Protein AF-A0A417L506-F1 (afdb_monomer_lite)

Radius of gyration: 22.93 Å; chains: 1; bounding box: 49×18×61 Å

Foldseek 3Di:
DDPVVVVVVVVVVVVVVVVVVVVVVVVVVVVVVVVVVVLLVVLCVVCVVVVVNVLNVVCVPVVSVVVSCVVVVND

Secondary structure (DSSP, 8-state):
--HHHHHHHHHHHHHHHHHHHHHHHHHHHHHHHHHHHHHHHHHHHHHHHTT-HHHHTTTTSHHHHHHHHHHTT--

Sequence (75 aa):
MCKAMEEWAEELREEGKSAGMKEGMKKGELRGMQKAKESTLKLVAKMSENGDTEYIARLMEPEVYRRMMDKYGME

pLDDT: mean 93.92, std 5.29, range [60.72, 97.69]

Structure (mmCIF, N/CA/C/O backbone):
data_AF-A0A417L506-F1
#
_entry.id   AF-A0A417L506-F1
#
loop_
_atom_site.group_PDB
_atom_site.id
_atom_site.type_symbol
_atom_site.label_atom_id
_atom_site.label_alt_id
_atom_site.label_comp_id
_atom_site.label_asym_id
_atom_site.label_entity_id
_atom_site.label_seq_id
_atom_site.pdbx_PDB_ins_code
_atom_site.Cartn_x
_atom_site.Cartn_y
_atom_site.Cartn_z
_atom_site.occupancy
_atom_site.B_iso_or_equiv
_atom_site.auth_seq_id
_atom_site.auth_comp_id
_atom_site.auth_asym_id
_atom_site.auth_atom_id
_atom_site.pdbx_PDB_model_num
ATOM 1 N N . MET A 1 1 ? 34.665 4.695 -40.354 1.00 60.72 1 MET A N 1
ATOM 2 C CA . MET A 1 1 ? 33.965 3.539 -39.756 1.00 60.72 1 MET A CA 1
ATOM 3 C C . MET A 1 1 ? 33.012 2.998 -40.817 1.00 60.72 1 MET A C 1
ATOM 5 O O . MET A 1 1 ? 32.535 3.797 -41.612 1.00 60.72 1 MET A O 1
ATOM 9 N N . CYS A 1 2 ? 32.821 1.681 -40.952 1.00 85.56 2 CYS A N 1
ATOM 10 C CA . CYS A 1 2 ? 31.867 1.166 -41.946 1.00 85.56 2 CYS A CA 1
ATOM 11 C C . CYS A 1 2 ? 30.436 1.384 -41.438 1.00 85.56 2 CYS A C 1
ATOM 13 O O . CYS A 1 2 ? 30.201 1.170 -40.253 1.00 85.56 2 CYS A O 1
ATOM 15 N N . LYS A 1 3 ? 29.495 1.746 -42.322 1.00 86.12 3 LYS A N 1
ATOM 16 C CA . LYS A 1 3 ? 28.080 2.007 -41.976 1.00 86.12 3 LYS A CA 1
ATOM 17 C C . LYS A 1 3 ? 27.446 0.885 -41.150 1.00 86.12 3 LYS A C 1
ATOM 19 O O . LYS A 1 3 ? 26.829 1.152 -40.131 1.00 86.12 3 LYS A O 1
ATOM 24 N N . ALA A 1 4 ? 27.729 -0.366 -41.516 1.00 88.12 4 ALA A N 1
ATOM 25 C CA . ALA A 1 4 ? 27.267 -1.538 -40.775 1.00 88.12 4 ALA A CA 1
ATOM 26 C C . ALA A 1 4 ? 27.705 -1.528 -39.298 1.00 88.12 4 ALA A C 1
ATOM 28 O O . ALA A 1 4 ? 26.974 -1.975 -38.427 1.00 88.12 4 ALA A O 1
ATOM 29 N N . MET A 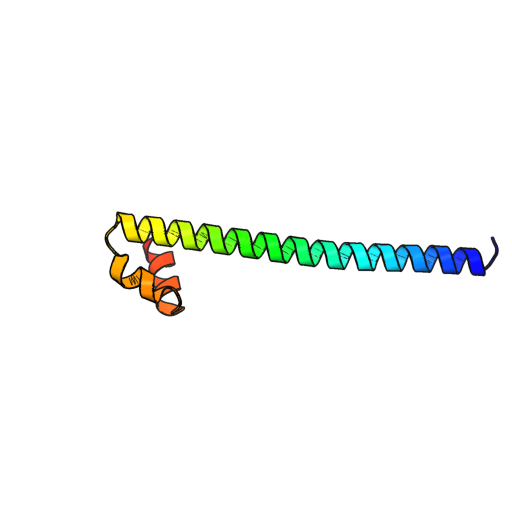1 5 ? 28.888 -0.990 -38.991 1.00 87.38 5 MET A N 1
ATOM 30 C CA . MET A 1 5 ? 29.393 -0.920 -37.618 1.00 87.38 5 MET A CA 1
ATOM 31 C C . MET A 1 5 ? 28.749 0.222 -36.818 1.00 87.38 5 MET A C 1
ATOM 33 O O . MET A 1 5 ? 28.656 0.133 -35.598 1.00 87.38 5 MET A O 1
ATOM 37 N N . GLU A 1 6 ? 28.310 1.290 -37.489 1.00 88.19 6 GLU A N 1
ATOM 38 C CA . GLU A 1 6 ? 27.574 2.399 -36.868 1.00 88.19 6 GLU A CA 1
ATOM 39 C C . GLU A 1 6 ? 26.129 1.989 -36.558 1.00 88.19 6 GLU A C 1
ATOM 41 O O . GLU A 1 6 ? 25.664 2.235 -35.447 1.00 88.19 6 GLU A O 1
ATOM 46 N N . GLU A 1 7 ? 25.477 1.284 -37.488 1.00 90.25 7 GLU A N 1
ATOM 47 C CA . GLU A 1 7 ? 24.132 0.714 -37.321 1.00 90.25 7 GLU A CA 1
ATOM 48 C C . GLU A 1 7 ? 24.090 -0.311 -36.181 1.00 90.25 7 GLU A C 1
ATOM 50 O O . GLU A 1 7 ? 23.257 -0.200 -35.288 1.00 90.25 7 GLU A O 1
ATOM 55 N N . TRP A 1 8 ? 25.052 -1.239 -36.126 1.00 92.62 8 TRP A N 1
ATOM 56 C CA . TRP A 1 8 ? 25.164 -2.200 -35.019 1.00 92.62 8 TRP A CA 1
ATOM 57 C C . TRP A 1 8 ? 25.366 -1.521 -33.661 1.00 92.62 8 TRP A C 1
ATOM 59 O O . TRP A 1 8 ? 24.808 -1.940 -32.647 1.00 92.62 8 TRP A O 1
ATOM 69 N N . ALA A 1 9 ? 26.177 -0.460 -33.616 1.00 92.44 9 ALA A N 1
ATOM 70 C CA . ALA A 1 9 ? 26.392 0.289 -32.385 1.00 92.44 9 ALA A CA 1
ATOM 71 C C . ALA A 1 9 ? 25.136 1.065 -31.954 1.00 92.44 9 ALA A C 1
ATOM 73 O O . ALA A 1 9 ? 24.937 1.289 -30.760 1.00 92.44 9 ALA A O 1
ATOM 74 N N . GLU A 1 10 ? 24.311 1.509 -32.901 1.00 90.38 10 GLU A N 1
ATOM 75 C CA . GLU A 1 10 ? 23.029 2.150 -32.619 1.00 90.38 10 GLU A CA 1
ATOM 76 C C . GLU A 1 10 ? 21.981 1.144 -32.138 1.00 90.38 10 GLU A C 1
ATOM 78 O O . GLU A 1 10 ? 21.347 1.389 -31.113 1.00 90.38 10 GLU A O 1
ATOM 83 N N . GLU A 1 11 ? 21.887 -0.020 -32.780 1.00 91.88 11 GLU A N 1
ATOM 84 C CA . GLU A 1 11 ? 20.996 -1.111 -32.379 1.00 91.88 11 GLU A CA 1
ATOM 85 C C . GLU A 1 11 ? 21.295 -1.583 -30.950 1.00 91.88 11 GLU A C 1
ATOM 87 O O . GLU A 1 11 ? 20.401 -1.586 -30.106 1.00 91.88 11 GLU A O 1
ATOM 92 N N . LEU A 1 12 ? 22.569 -1.822 -30.610 1.00 93.75 12 LEU A N 1
ATOM 93 C CA . LEU A 1 12 ? 22.976 -2.171 -29.241 1.00 93.75 12 LEU A CA 1
ATOM 94 C C . LEU A 1 12 ? 22.613 -1.091 -28.208 1.00 93.75 12 LEU A C 1
ATOM 96 O O . LEU A 1 12 ? 22.285 -1.403 -27.059 1.00 93.75 12 LEU A O 1
ATOM 100 N N . ARG A 1 13 ? 22.665 0.196 -28.584 1.00 93.75 13 ARG A N 1
ATOM 101 C CA . ARG A 1 13 ? 22.237 1.289 -27.695 1.00 93.75 13 ARG A CA 1
ATOM 102 C C . ARG A 1 13 ? 20.726 1.274 -27.483 1.00 93.75 13 ARG A C 1
ATOM 104 O O . ARG A 1 13 ? 20.288 1.464 -26.348 1.00 93.75 13 ARG A O 1
ATOM 111 N N . GLU A 1 14 ? 19.938 1.059 -28.532 1.00 94.25 14 GLU A N 1
ATOM 112 C CA . GLU A 1 14 ? 18.474 0.985 -28.436 1.00 94.25 14 GLU A CA 1
ATOM 113 C C . GLU A 1 14 ? 18.001 -0.267 -27.686 1.00 94.25 14 GLU A C 1
ATOM 115 O O . GLU A 1 14 ? 17.099 -0.185 -26.843 1.00 94.25 14 GLU A O 1
ATOM 120 N N . GLU A 1 15 ? 18.662 -1.406 -27.891 1.00 91.81 15 GLU A N 1
ATOM 121 C CA . GLU A 1 15 ? 18.451 -2.621 -27.104 1.00 91.81 15 GLU A CA 1
ATOM 122 C C . GLU A 1 15 ? 18.763 -2.386 -25.623 1.00 91.81 15 GLU A C 1
ATOM 124 O O . GLU A 1 15 ? 17.954 -2.732 -24.759 1.00 91.81 15 GLU A O 1
ATOM 129 N N . GLY A 1 16 ? 19.886 -1.728 -25.316 1.00 94.81 16 GLY A N 1
ATOM 130 C CA . GLY A 1 16 ? 20.264 -1.371 -23.949 1.00 94.81 16 GLY A CA 1
ATOM 131 C C . GLY A 1 16 ? 19.246 -0.452 -23.265 1.00 94.81 16 GLY A C 1
ATOM 132 O O . GLY A 1 16 ? 18.853 -0.702 -22.123 1.00 94.81 16 GLY A O 1
ATOM 133 N N . LYS A 1 17 ? 18.752 0.578 -23.967 1.00 94.44 17 LYS A N 1
ATOM 134 C CA . LYS A 1 17 ? 17.679 1.460 -23.468 1.00 94.44 17 LYS A CA 1
ATOM 135 C C . LYS A 1 17 ? 16.393 0.679 -23.203 1.00 94.44 17 LYS A C 1
ATOM 137 O O . LYS A 1 17 ? 15.782 0.828 -22.143 1.00 94.44 17 LYS A O 1
ATOM 142 N N . SER A 1 18 ? 16.005 -0.176 -24.145 1.00 92.19 18 SER A N 1
ATOM 143 C CA . SER A 1 18 ? 14.796 -0.996 -24.053 1.00 92.19 18 SER A CA 1
ATOM 144 C C . SER A 1 18 ? 14.870 -1.995 -22.897 1.00 92.19 18 SER A C 1
ATOM 146 O O . SER A 1 18 ? 13.903 -2.152 -22.148 1.00 92.19 18 SER A O 1
ATOM 148 N N . ALA A 1 19 ? 16.020 -2.646 -22.710 1.00 93.94 19 ALA A N 1
ATOM 149 C CA . ALA A 1 19 ? 16.270 -3.557 -21.598 1.00 93.94 19 ALA A CA 1
ATOM 150 C C . ALA A 1 19 ? 16.222 -2.821 -20.251 1.00 93.94 19 ALA A C 1
ATOM 152 O O . ALA A 1 19 ? 15.503 -3.250 -19.346 1.00 93.94 19 ALA A O 1
ATOM 153 N N . GLY A 1 20 ? 16.897 -1.671 -20.147 1.00 95.00 20 GLY A N 1
ATOM 154 C CA . GLY A 1 20 ? 16.894 -0.847 -18.939 1.00 95.00 20 GLY A CA 1
ATOM 155 C C . GLY A 1 20 ? 15.496 -0.354 -18.555 1.00 95.00 20 GLY A C 1
ATOM 156 O O . GLY A 1 20 ? 15.128 -0.389 -17.381 1.00 95.00 20 GLY A O 1
ATOM 157 N N . MET A 1 21 ? 14.674 0.041 -19.534 1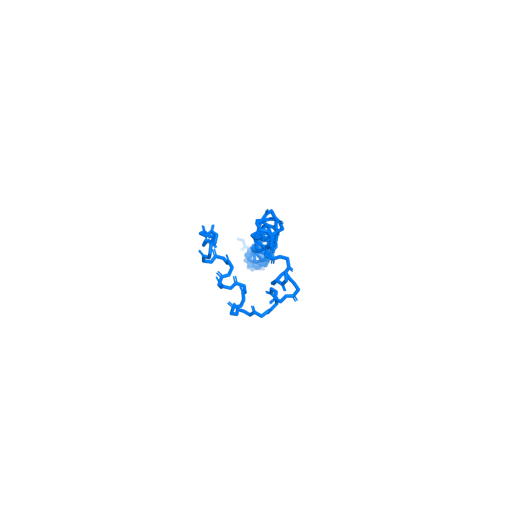.00 94.88 21 MET A N 1
ATOM 158 C CA . MET A 1 21 ? 13.288 0.450 -19.286 1.00 94.88 21 MET A CA 1
ATOM 159 C C . MET A 1 21 ? 12.431 -0.716 -18.771 1.00 94.88 21 MET A C 1
ATOM 161 O O . MET A 1 21 ? 11.717 -0.558 -17.779 1.00 94.88 21 MET A O 1
ATOM 165 N N . LYS A 1 22 ? 12.532 -1.899 -19.393 1.00 94.06 22 LYS A N 1
ATOM 166 C CA . LYS A 1 22 ? 11.808 -3.106 -18.955 1.00 94.06 22 LYS A CA 1
ATOM 167 C C . LYS A 1 22 ? 12.196 -3.519 -17.535 1.00 94.06 22 LYS A C 1
ATOM 169 O O . LYS A 1 22 ? 11.324 -3.820 -16.720 1.00 94.06 22 LYS A O 1
ATOM 174 N N . GLU A 1 23 ? 13.489 -3.516 -17.224 1.00 94.88 23 GLU A N 1
ATOM 175 C CA . GLU A 1 23 ? 13.978 -3.860 -15.888 1.00 94.88 23 GLU A CA 1
ATOM 176 C C . GLU A 1 23 ? 13.540 -2.826 -14.843 1.00 94.88 23 GLU A C 1
ATOM 178 O O . GLU A 1 23 ? 13.063 -3.192 -13.765 1.00 94.88 23 GLU A O 1
ATOM 183 N N . GLY A 1 24 ? 13.627 -1.537 -15.185 1.00 95.75 24 GLY A N 1
ATOM 184 C CA . GLY A 1 24 ? 13.154 -0.443 -14.342 1.00 95.75 24 GLY A CA 1
ATOM 185 C C . GLY A 1 24 ? 11.669 -0.569 -14.005 1.00 95.75 24 GLY A C 1
ATOM 186 O O . GLY A 1 24 ? 11.297 -0.451 -12.836 1.00 95.75 24 GLY A O 1
ATOM 187 N N . MET A 1 25 ? 10.834 -0.884 -15.000 1.00 95.62 25 MET A N 1
ATOM 188 C CA . MET A 1 25 ? 9.397 -1.088 -14.811 1.00 95.62 25 MET A CA 1
ATOM 189 C C . MET A 1 25 ? 9.123 -2.266 -13.872 1.00 95.62 25 MET A C 1
ATOM 191 O O . MET A 1 25 ? 8.460 -2.090 -12.851 1.00 95.62 25 MET A O 1
ATOM 195 N N . LYS A 1 26 ? 9.733 -3.430 -14.131 1.00 95.75 26 LYS A N 1
ATOM 196 C CA . LYS A 1 26 ? 9.576 -4.631 -13.294 1.00 95.75 26 LYS A CA 1
ATOM 197 C C . LYS A 1 26 ? 10.014 -4.394 -11.846 1.00 95.75 26 LYS A C 1
ATOM 199 O O . LYS A 1 26 ? 9.351 -4.829 -10.903 1.00 95.75 26 LYS A O 1
ATOM 204 N N . LYS A 1 27 ? 11.134 -3.691 -11.642 1.00 94.81 27 LYS A N 1
ATOM 205 C CA . LYS A 1 27 ? 11.620 -3.333 -10.301 1.00 94.81 27 LYS A CA 1
ATOM 206 C C . LYS A 1 27 ? 10.677 -2.348 -9.606 1.00 94.81 27 LYS A C 1
ATOM 208 O O . LYS A 1 27 ? 10.463 -2.460 -8.399 1.00 94.81 27 LYS A O 1
ATOM 213 N N . GLY A 1 28 ? 10.112 -1.405 -10.360 1.00 96.38 28 GLY A N 1
ATOM 214 C CA . GLY A 1 28 ? 9.097 -0.468 -9.887 1.00 96.38 28 GLY A CA 1
ATOM 215 C C . GLY A 1 28 ? 7.829 -1.177 -9.417 1.00 96.38 28 GLY A C 1
ATOM 216 O O . GLY A 1 28 ? 7.400 -0.956 -8.285 1.00 96.38 28 GLY A O 1
ATOM 217 N N . GLU A 1 29 ? 7.291 -2.081 -10.234 1.00 96.81 29 GLU A N 1
ATOM 218 C CA . GLU A 1 29 ? 6.119 -2.903 -9.909 1.00 96.81 29 GLU A CA 1
ATOM 219 C C . GLU A 1 29 ? 6.353 -3.749 -8.654 1.00 96.81 29 GLU A C 1
ATOM 221 O O . GLU A 1 29 ? 5.555 -3.700 -7.717 1.00 96.81 29 GLU A O 1
ATOM 226 N N . LEU A 1 30 ? 7.488 -4.458 -8.580 1.00 96.38 30 LEU A N 1
ATOM 227 C CA . LEU A 1 30 ? 7.829 -5.278 -7.416 1.00 96.38 30 LEU A CA 1
ATOM 228 C C . LEU A 1 30 ? 7.922 -4.432 -6.139 1.00 96.38 30 LEU A C 1
ATOM 230 O O . LEU A 1 30 ? 7.389 -4.812 -5.096 1.00 96.38 30 LEU A O 1
ATOM 234 N N . ARG A 1 31 ? 8.568 -3.262 -6.215 1.00 95.88 31 ARG A N 1
ATOM 235 C CA . ARG A 1 31 ? 8.683 -2.341 -5.078 1.00 95.88 31 ARG A CA 1
ATOM 236 C C . ARG A 1 31 ? 7.322 -1.779 -4.666 1.00 95.88 31 ARG A C 1
ATOM 238 O O . ARG A 1 31 ? 7.067 -1.641 -3.471 1.00 95.88 31 ARG A O 1
ATOM 245 N N . GLY A 1 32 ? 6.456 -1.459 -5.626 1.00 95.81 32 GLY A N 1
ATOM 246 C CA . GLY A 1 32 ? 5.084 -1.018 -5.370 1.00 95.81 32 GLY A CA 1
ATOM 247 C C . GLY A 1 32 ? 4.273 -2.092 -4.648 1.00 95.81 32 GLY A C 1
ATOM 248 O O . GLY A 1 32 ? 3.672 -1.819 -3.611 1.00 95.81 32 GLY A O 1
ATOM 249 N N . MET A 1 33 ? 4.350 -3.335 -5.126 1.00 96.06 33 MET A N 1
ATOM 250 C CA . MET A 1 33 ? 3.680 -4.480 -4.512 1.00 96.06 33 MET A CA 1
ATOM 251 C C . MET A 1 33 ? 4.186 -4.753 -3.090 1.00 96.06 33 MET A C 1
ATOM 253 O O . MET A 1 33 ? 3.387 -5.008 -2.190 1.00 96.06 33 MET A O 1
ATOM 257 N N . GLN A 1 34 ? 5.500 -4.659 -2.858 1.00 96.44 34 GLN A N 1
ATOM 258 C CA . GLN A 1 34 ? 6.079 -4.802 -1.519 1.00 96.44 34 GLN A CA 1
ATOM 259 C C . GLN A 1 34 ? 5.577 -3.721 -0.556 1.00 96.44 34 GLN A C 1
ATOM 261 O O . GLN A 1 34 ? 5.174 -4.054 0.557 1.00 96.44 34 GLN A O 1
ATOM 266 N N . LYS A 1 35 ? 5.536 -2.453 -0.987 1.00 95.12 35 LYS A N 1
ATOM 267 C CA . LYS A 1 35 ? 4.997 -1.349 -0.175 1.00 95.12 35 LYS A CA 1
ATOM 268 C C . LYS A 1 35 ? 3.514 -1.534 0.142 1.00 95.12 35 LYS A C 1
ATOM 270 O O . LYS A 1 35 ? 3.114 -1.340 1.286 1.00 95.12 35 LYS A O 1
ATOM 275 N N . ALA A 1 36 ? 2.714 -1.934 -0.848 1.00 92.69 36 ALA A N 1
ATOM 276 C CA . ALA A 1 36 ? 1.294 -2.211 -0.650 1.00 92.69 36 ALA A CA 1
ATOM 277 C C . ALA A 1 36 ? 1.096 -3.336 0.376 1.00 92.69 36 ALA A C 1
ATOM 279 O O . ALA A 1 36 ? 0.377 -3.154 1.354 1.00 92.69 36 ALA A O 1
ATOM 280 N N . LYS A 1 37 ? 1.826 -4.452 0.223 1.00 95.44 37 LYS A N 1
ATOM 281 C CA . LYS A 1 37 ? 1.806 -5.572 1.173 1.00 95.44 37 LYS A CA 1
ATOM 282 C C . LYS A 1 37 ? 2.187 -5.134 2.588 1.00 95.44 37 LYS A C 1
ATOM 284 O O . LYS A 1 37 ? 1.517 -5.518 3.540 1.00 95.44 37 LYS A O 1
ATOM 289 N N . GLU A 1 38 ? 3.256 -4.355 2.739 1.00 96.69 38 GLU A N 1
ATOM 290 C CA . GLU A 1 38 ? 3.704 -3.864 4.045 1.00 96.69 38 GLU A CA 1
ATOM 291 C C . GLU A 1 38 ? 2.642 -2.978 4.712 1.00 96.69 38 GLU A C 1
ATOM 293 O O . GLU A 1 38 ? 2.357 -3.151 5.897 1.00 96.69 38 GLU A O 1
ATOM 298 N N . SER A 1 39 ? 2.022 -2.073 3.947 1.00 94.56 39 SER A N 1
ATOM 299 C CA . SER A 1 39 ? 0.951 -1.203 4.440 1.00 94.56 39 SER A CA 1
ATOM 300 C C . SER A 1 39 ? -0.267 -2.011 4.901 1.00 94.56 39 SER A C 1
ATOM 302 O O . SER 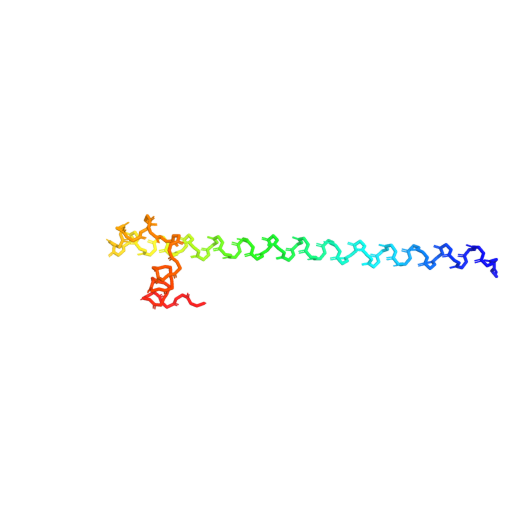A 1 39 ? -0.720 -1.854 6.035 1.00 94.56 39 SER A O 1
ATOM 304 N N . THR A 1 40 ? -0.726 -2.971 4.090 1.00 95.25 40 THR A N 1
ATOM 305 C CA . THR A 1 40 ? -1.841 -3.858 4.456 1.00 95.25 40 THR A CA 1
ATOM 306 C C . THR A 1 40 ? -1.528 -4.696 5.698 1.00 95.25 40 THR A C 1
ATOM 308 O O . THR A 1 40 ? -2.378 -4.832 6.573 1.00 95.25 40 THR A O 1
ATOM 311 N N . LEU A 1 41 ? -0.312 -5.238 5.828 1.00 96.88 41 LEU A N 1
ATOM 312 C CA . LEU A 1 41 ? 0.075 -6.013 7.014 1.00 96.88 41 LEU A CA 1
ATOM 313 C C . LEU A 1 41 ? 0.099 -5.155 8.284 1.00 96.88 41 LEU A C 1
ATOM 315 O O . LEU A 1 41 ? -0.377 -5.600 9.327 1.00 96.88 41 LEU A O 1
ATOM 319 N N . LYS A 1 42 ? 0.606 -3.920 8.197 1.00 97.50 42 LYS A N 1
ATOM 320 C CA . LYS A 1 42 ? 0.560 -2.955 9.307 1.00 97.50 42 LYS A CA 1
ATOM 321 C C . LYS A 1 42 ? -0.879 -2.621 9.702 1.00 97.50 42 LYS A C 1
ATOM 323 O O . LYS A 1 42 ? -1.169 -2.524 10.893 1.00 97.50 42 LYS A O 1
ATOM 328 N N . LEU A 1 43 ? -1.776 -2.489 8.724 1.00 97.25 43 LEU A N 1
ATOM 329 C CA . LEU A 1 43 ? -3.194 -2.246 8.971 1.00 97.25 43 LEU A CA 1
ATOM 330 C C . LEU A 1 43 ? -3.835 -3.424 9.717 1.00 97.25 43 LEU A C 1
ATOM 332 O O . LEU A 1 43 ? -4.452 -3.225 10.759 1.00 97.25 43 LEU A O 1
ATOM 336 N N . VAL A 1 44 ? -3.619 -4.654 9.240 1.00 97.56 44 VAL A N 1
ATOM 337 C CA . VAL A 1 44 ? -4.114 -5.885 9.884 1.00 97.56 44 VAL A CA 1
ATOM 338 C C . VAL A 1 44 ? -3.588 -6.023 11.314 1.00 97.56 44 VAL A C 1
ATOM 340 O O . VAL A 1 44 ? -4.351 -6.389 12.209 1.00 97.56 44 VAL A O 1
ATOM 343 N N . ALA A 1 45 ? -2.312 -5.705 11.553 1.00 97.69 45 ALA A N 1
ATOM 344 C CA . ALA A 1 45 ? -1.730 -5.715 12.893 1.00 97.69 45 ALA A CA 1
ATOM 345 C C . ALA A 1 45 ? -2.448 -4.721 13.821 1.00 97.69 45 ALA A C 1
ATOM 347 O O . ALA A 1 45 ? -2.966 -5.134 14.856 1.00 97.69 45 ALA A O 1
ATOM 348 N N . LYS A 1 46 ? -2.600 -3.453 13.405 1.00 97.56 46 LYS A N 1
ATOM 349 C CA . LYS A 1 46 ? -3.345 -2.447 14.184 1.00 97.56 46 LYS A CA 1
ATOM 350 C C . LYS A 1 46 ? -4.795 -2.855 14.441 1.00 97.56 46 LYS A C 1
ATOM 352 O O . LYS A 1 46 ? -5.293 -2.664 15.546 1.00 97.56 46 LYS A O 1
ATOM 357 N N . MET A 1 47 ? -5.476 -3.422 13.447 1.00 97.31 47 MET A N 1
ATOM 358 C CA . MET A 1 47 ? -6.849 -3.908 13.608 1.00 97.31 47 MET A CA 1
ATOM 359 C C . MET A 1 47 ? -6.927 -5.051 14.620 1.00 97.31 47 MET A C 1
ATOM 361 O O . MET A 1 47 ? -7.851 -5.095 15.426 1.00 97.31 47 MET A O 1
ATOM 365 N N . SER A 1 48 ? -5.942 -5.950 14.610 1.00 97.00 48 SER A N 1
ATOM 366 C CA . SER A 1 48 ? -5.863 -7.063 15.559 1.00 97.00 48 SER A CA 1
ATOM 367 C C . SER A 1 48 ? -5.607 -6.569 16.984 1.00 97.00 48 SER A C 1
ATOM 369 O O . SER A 1 48 ? -6.263 -7.026 17.914 1.00 97.00 48 SER A O 1
ATOM 371 N N . GLU A 1 49 ? -4.704 -5.599 17.151 1.00 96.88 49 GLU A N 1
ATOM 372 C CA . GLU A 1 49 ? -4.380 -4.984 18.445 1.00 96.88 49 GLU A CA 1
ATOM 373 C C . GLU A 1 49 ? -5.568 -4.228 19.057 1.00 96.88 49 GLU A C 1
ATOM 375 O O . GLU A 1 49 ? -5.777 -4.286 20.266 1.00 96.88 49 GLU A O 1
ATOM 380 N N . ASN A 1 50 ? -6.369 -3.548 18.232 1.00 96.81 50 ASN A N 1
ATOM 381 C CA . ASN A 1 50 ? -7.491 -2.721 18.694 1.00 96.81 50 ASN A CA 1
ATOM 382 C C . ASN A 1 50 ? -8.853 -3.438 18.660 1.00 96.81 50 ASN A C 1
ATOM 384 O O . ASN A 1 50 ? -9.880 -2.812 18.920 1.00 96.81 50 ASN A O 1
ATOM 388 N N . GLY A 1 51 ? -8.882 -4.735 18.340 1.00 95.81 51 GLY A N 1
ATOM 389 C CA . GLY A 1 51 ? -10.100 -5.552 18.357 1.00 95.81 51 GLY A CA 1
ATOM 390 C C . GLY A 1 51 ? -11.006 -5.436 17.123 1.00 95.81 51 GLY A C 1
ATOM 391 O O . GLY A 1 51 ? -12.068 -6.051 17.102 1.00 95.81 51 GLY A O 1
ATOM 392 N N . ASP A 1 52 ? -10.583 -4.757 16.054 1.00 96.62 52 ASP A N 1
ATOM 393 C CA . ASP A 1 52 ? -11.313 -4.617 14.776 1.00 96.62 52 ASP A CA 1
ATOM 394 C C . ASP A 1 52 ? -11.227 -5.877 13.883 1.00 96.62 52 ASP A C 1
ATOM 396 O O . ASP A 1 52 ? -11.225 -5.807 12.650 1.00 96.62 52 ASP A O 1
ATOM 400 N N . THR A 1 53 ? -11.128 -7.059 14.488 1.00 93.94 53 THR A N 1
ATOM 401 C CA . THR A 1 53 ? -10.892 -8.320 13.764 1.00 93.94 53 THR A CA 1
ATOM 402 C C . THR A 1 53 ? -12.027 -8.687 12.803 1.00 93.94 53 THR A C 1
ATOM 404 O O . THR A 1 53 ? -11.771 -9.278 11.755 1.00 93.94 53 THR A O 1
ATOM 407 N N . GLU A 1 54 ? -13.257 -8.246 13.089 1.00 93.50 54 GLU A N 1
ATOM 408 C CA . GLU A 1 54 ? -14.434 -8.423 12.224 1.00 93.50 54 GLU A CA 1
ATOM 409 C C . GLU A 1 54 ? -14.278 -7.763 10.842 1.00 93.50 54 GLU A C 1
ATOM 411 O O . GLU A 1 54 ? -14.834 -8.241 9.851 1.00 93.50 54 GLU A O 1
ATOM 416 N N . TYR A 1 55 ? -13.477 -6.697 10.749 1.00 95.25 55 TYR A N 1
ATOM 417 C CA . TYR A 1 55 ? -13.233 -5.979 9.500 1.00 95.25 55 TYR A CA 1
ATOM 418 C C . TYR A 1 55 ? -12.061 -6.561 8.702 1.00 95.25 55 TYR A C 1
ATOM 420 O O . TYR A 1 55 ? -11.973 -6.302 7.504 1.00 95.25 55 TYR A O 1
ATOM 428 N N . ILE A 1 56 ? -11.184 -7.375 9.311 1.00 95.00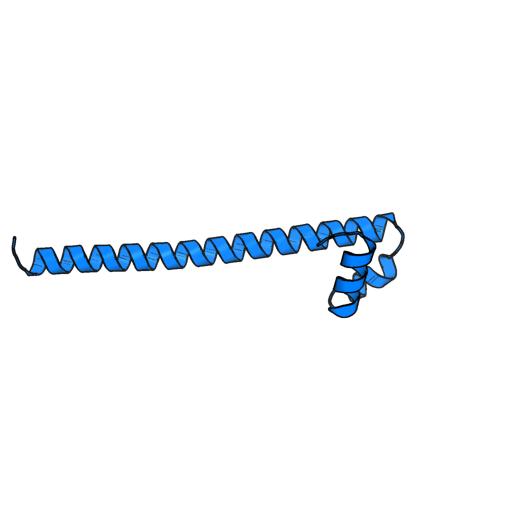 56 ILE A N 1
ATOM 429 C CA . ILE A 1 56 ? -10.015 -7.963 8.625 1.00 95.00 56 ILE A CA 1
ATOM 430 C C . ILE A 1 56 ? -10.469 -8.834 7.449 1.00 95.00 56 ILE A C 1
ATOM 432 O O . ILE A 1 56 ? -9.936 -8.717 6.347 1.00 95.00 56 ILE A O 1
ATOM 436 N N . ALA A 1 57 ? -11.508 -9.651 7.653 1.00 94.06 57 ALA A N 1
ATOM 437 C CA . ALA A 1 57 ? -12.082 -10.499 6.606 1.00 94.06 57 ALA A CA 1
ATOM 438 C C . ALA A 1 57 ? -12.680 -9.696 5.435 1.00 94.06 57 ALA A C 1
ATOM 440 O O . ALA A 1 57 ? -12.850 -10.228 4.340 1.00 94.06 57 ALA A O 1
ATOM 441 N N . ARG A 1 58 ? -12.979 -8.412 5.660 1.00 96.25 58 ARG A N 1
ATOM 442 C CA . ARG A 1 58 ? -13.615 -7.502 4.705 1.00 96.25 58 ARG A CA 1
ATOM 443 C C . ARG A 1 58 ? -12.647 -6.482 4.112 1.00 96.25 58 ARG A C 1
ATOM 445 O O . ARG A 1 58 ? -13.078 -5.626 3.354 1.00 96.25 58 ARG A O 1
ATOM 452 N N . LEU A 1 59 ? -11.343 -6.572 4.386 1.00 94.62 59 LEU A N 1
ATOM 453 C CA . LEU A 1 59 ? -10.347 -5.632 3.846 1.00 94.62 59 LEU A CA 1
ATOM 454 C C . LEU A 1 59 ? -10.230 -5.646 2.314 1.00 94.62 59 LEU A C 1
ATOM 456 O O . LEU A 1 59 ? -9.649 -4.726 1.747 1.00 94.62 59 LEU A O 1
ATOM 460 N N . MET A 1 60 ? -10.778 -6.661 1.642 1.00 92.44 60 MET A N 1
ATOM 461 C CA . MET A 1 60 ? -10.897 -6.681 0.181 1.00 92.44 60 MET A CA 1
ATOM 462 C C . MET A 1 60 ? -11.959 -5.700 -0.340 1.00 92.44 60 MET A C 1
ATOM 464 O O . MET A 1 60 ? -11.913 -5.330 -1.511 1.00 92.44 60 MET A O 1
ATOM 468 N N . GLU A 1 61 ? -12.905 -5.277 0.505 1.00 97.00 61 GLU A N 1
ATOM 469 C CA . GLU A 1 61 ? -13.867 -4.220 0.194 1.00 97.00 61 GLU A CA 1
ATOM 470 C C . GLU A 1 61 ? -13.147 -2.858 0.267 1.00 97.00 61 GLU A C 1
ATOM 472 O O . GLU A 1 61 ? -12.663 -2.479 1.343 1.00 97.00 61 GLU A O 1
ATOM 477 N N . PRO A 1 62 ? -13.054 -2.097 -0.842 1.00 95.06 62 PRO A N 1
ATOM 478 C CA . PRO A 1 62 ? -12.296 -0.844 -0.883 1.00 95.06 62 PRO A CA 1
ATOM 479 C C . PRO A 1 62 ? -12.743 0.186 0.161 1.00 95.06 62 PRO A C 1
ATOM 481 O O . PRO A 1 62 ? -11.922 0.928 0.704 1.00 95.06 62 PRO A O 1
ATOM 484 N N . GLU A 1 63 ? -14.039 0.225 0.465 1.00 96.75 63 GLU A N 1
ATOM 485 C CA . GLU A 1 63 ? -14.638 1.127 1.444 1.00 96.75 63 GLU A CA 1
ATOM 486 C C . GLU A 1 63 ? -14.190 0.782 2.868 1.00 96.75 63 GLU A C 1
ATOM 488 O O . GLU A 1 63 ? -13.896 1.678 3.661 1.00 96.75 63 GLU A O 1
ATOM 493 N N . VAL A 1 64 ? -14.092 -0.514 3.188 1.00 96.62 64 VAL A N 1
ATOM 494 C CA . VAL A 1 64 ? -13.601 -0.994 4.487 1.00 96.62 64 VAL A CA 1
ATOM 495 C C . VAL A 1 64 ? -12.108 -0.727 4.609 1.00 96.62 64 VAL A C 1
ATOM 497 O O . VAL A 1 64 ? -11.673 -0.205 5.635 1.00 96.62 64 VAL A O 1
ATOM 500 N N . TYR A 1 65 ? -11.335 -1.015 3.557 1.00 95.75 65 TYR A N 1
ATOM 501 C CA . TYR A 1 65 ? -9.902 -0.733 3.531 1.00 95.75 65 TYR A CA 1
ATOM 502 C C . TYR A 1 65 ? -9.620 0.747 3.798 1.00 95.75 65 TYR A C 1
ATOM 504 O O . TYR A 1 65 ? -8.872 1.075 4.717 1.00 95.75 65 TYR A O 1
ATOM 512 N N . ARG A 1 66 ? -10.268 1.647 3.043 1.00 96.00 66 ARG A N 1
ATOM 513 C CA . ARG A 1 66 ? -10.080 3.096 3.191 1.00 96.00 66 ARG A CA 1
ATOM 514 C C . ARG A 1 66 ? -10.489 3.572 4.581 1.00 96.00 66 ARG A C 1
ATOM 516 O O . ARG A 1 66 ? -9.697 4.213 5.257 1.00 96.00 66 ARG A O 1
ATOM 523 N N . ARG A 1 67 ? -11.667 3.161 5.061 1.00 96.69 67 ARG A N 1
ATOM 524 C CA . ARG A 1 67 ? -12.143 3.517 6.405 1.00 96.69 67 ARG A CA 1
ATOM 525 C C . ARG A 1 67 ? -11.164 3.093 7.504 1.00 96.69 67 ARG A C 1
ATOM 527 O O . ARG A 1 67 ? -10.990 3.828 8.472 1.00 96.69 67 ARG A O 1
ATOM 534 N N . MET A 1 68 ? -10.564 1.907 7.390 1.00 96.69 68 MET A N 1
ATOM 535 C CA . MET A 1 68 ? -9.599 1.417 8.379 1.00 96.69 68 MET A CA 1
ATOM 536 C C . MET A 1 68 ? -8.262 2.1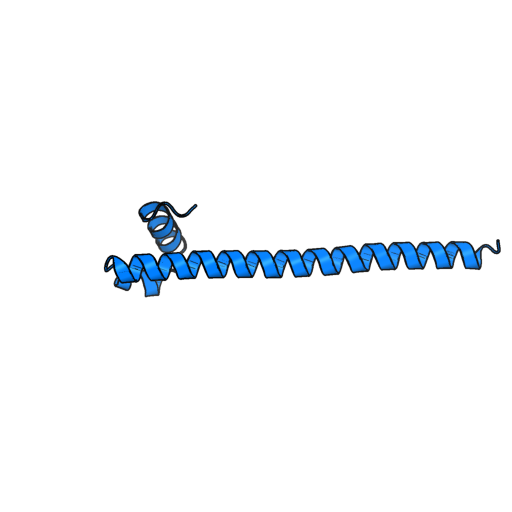61 8.280 1.00 96.69 68 MET A C 1
ATOM 538 O O . MET A 1 68 ? -7.709 2.535 9.311 1.00 96.69 68 MET A O 1
ATOM 542 N N . MET A 1 69 ? -7.768 2.437 7.071 1.00 96.19 69 MET A N 1
ATOM 543 C CA . MET A 1 69 ? -6.571 3.265 6.869 1.00 96.19 69 MET A CA 1
ATOM 544 C C . MET A 1 69 ? -6.742 4.657 7.494 1.00 96.19 69 MET A C 1
ATOM 546 O O . MET A 1 69 ? -5.885 5.082 8.271 1.00 96.19 69 MET A O 1
ATOM 550 N N . ASP A 1 70 ? -7.891 5.299 7.261 1.00 96.69 70 ASP A N 1
ATOM 551 C CA . ASP A 1 70 ? -8.237 6.607 7.829 1.00 96.69 70 ASP A CA 1
ATOM 552 C C . ASP A 1 70 ? -8.314 6.549 9.363 1.00 96.69 70 ASP A C 1
ATOM 554 O O . ASP A 1 70 ? -7.714 7.376 10.052 1.00 96.69 70 ASP A O 1
ATOM 558 N N . LYS A 1 71 ? -8.989 5.526 9.921 1.00 96.94 71 LYS A N 1
ATOM 559 C CA . LYS A 1 71 ? -9.109 5.311 11.378 1.00 96.94 71 LYS A CA 1
ATOM 560 C C . LYS A 1 71 ? -7.742 5.261 12.067 1.00 96.94 71 LYS A C 1
ATOM 562 O O . LYS A 1 71 ? -7.612 5.716 13.202 1.00 96.94 71 LYS A O 1
ATOM 567 N N . TYR A 1 72 ? -6.735 4.709 11.394 1.00 96.88 72 TYR A N 1
ATOM 568 C CA . TYR A 1 72 ? -5.393 4.517 11.938 1.00 96.88 72 TYR A CA 1
ATOM 569 C C . TYR A 1 72 ? -4.352 5.536 11.462 1.00 96.88 72 TYR A C 1
ATOM 571 O O . TYR A 1 72 ? -3.179 5.384 11.831 1.00 96.88 72 TYR A O 1
ATOM 579 N N . GLY A 1 73 ? -4.757 6.544 10.680 1.00 95.38 73 GLY A N 1
ATOM 580 C CA . GLY A 1 73 ? -3.876 7.582 10.137 1.00 95.38 73 GLY A CA 1
ATOM 581 C C . GL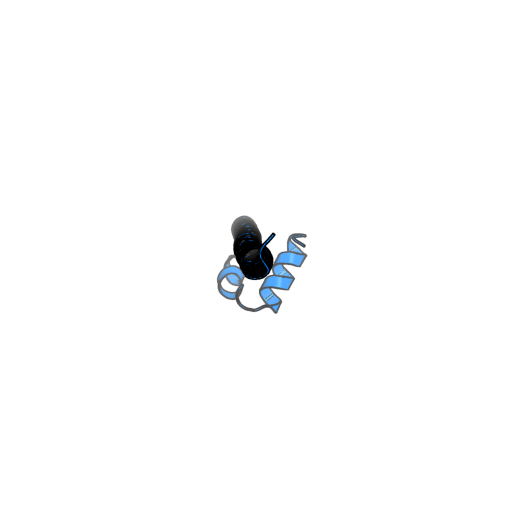Y A 1 73 ? -2.774 7.019 9.238 1.00 95.38 73 GLY A C 1
ATOM 582 O O . GLY A 1 73 ? -1.613 7.399 9.375 1.00 95.38 73 GLY A O 1
ATOM 583 N N . MET A 1 74 ? -3.115 6.038 8.403 1.00 91.50 74 MET A N 1
ATOM 584 C CA . MET A 1 74 ? -2.187 5.343 7.512 1.00 91.50 74 MET A CA 1
ATOM 585 C C . MET A 1 74 ? -2.432 5.771 6.059 1.00 91.50 74 MET A C 1
ATOM 587 O O . MET A 1 74 ? -3.030 5.013 5.309 1.00 91.50 74 MET A O 1
ATOM 591 N N . GLU A 1 75 ? -1.998 6.970 5.665 1.00 73.31 75 GLU A N 1
ATOM 592 C CA . GLU A 1 75 ? -1.955 7.392 4.246 1.00 73.31 75 GLU A CA 1
ATOM 593 C C . GLU A 1 75 ? -0.620 7.037 3.573 1.00 73.31 75 GLU A C 1
ATOM 595 O O . GLU A 1 75 ? 0.448 7.216 4.208 1.00 73.31 75 GLU A O 1
#